Protein AF-A0ABD1HYM2-F1 (afdb_monomer_lite)

Structure (mmCIF, N/CA/C/O backbone):
data_AF-A0ABD1HYM2-F1
#
_entry.id   AF-A0ABD1HYM2-F1
#
loop_
_atom_site.group_PDB
_atom_site.id
_atom_site.type_symbol
_atom_site.label_atom_id
_atom_site.label_alt_id
_atom_site.label_comp_id
_atom_site.label_asym_id
_atom_site.label_entity_id
_atom_site.label_seq_id
_atom_site.pdbx_PDB_ins_code
_atom_site.Cartn_x
_atom_site.Cartn_y
_atom_site.Cartn_z
_atom_site.occupancy
_atom_site.B_iso_or_equiv
_atom_site.auth_seq_id
_atom_site.auth_comp_id
_atom_site.auth_asym_id
_atom_site.auth_atom_id
_atom_site.pdbx_PDB_model_num
ATOM 1 N N . MET A 1 1 ? -23.158 -13.905 40.266 1.00 72.19 1 MET A N 1
ATOM 2 C CA . MET A 1 1 ? -21.967 -13.037 40.469 1.00 72.19 1 MET A CA 1
ATOM 3 C C . MET A 1 1 ? -21.108 -12.868 39.209 1.00 72.19 1 MET A C 1
ATOM 5 O O . MET A 1 1 ? -20.883 -11.733 38.800 1.00 72.19 1 MET A O 1
ATOM 9 N N . GLN A 1 2 ? -20.681 -13.951 38.545 1.00 90.31 2 GLN A N 1
ATOM 10 C CA . GLN A 1 2 ? -19.720 -13.920 37.423 1.00 90.31 2 GLN A CA 1
ATOM 11 C C . GLN A 1 2 ? -20.069 -12.952 36.270 1.00 90.31 2 GLN A C 1
ATOM 13 O O . GLN A 1 2 ? -19.216 -12.170 35.856 1.00 90.31 2 GLN A O 1
ATOM 18 N N . ARG A 1 3 ? -21.329 -12.913 35.800 1.00 90.62 3 ARG A N 1
ATOM 19 C CA . ARG A 1 3 ? -21.755 -12.001 34.710 1.00 90.62 3 ARG A CA 1
ATOM 20 C C . ARG A 1 3 ? -21.535 -10.514 35.030 1.00 90.62 3 ARG A C 1
ATOM 22 O O . ARG A 1 3 ? -21.126 -9.752 34.158 1.00 90.62 3 ARG A O 1
ATOM 29 N N . ARG A 1 4 ? -21.767 -10.092 36.281 1.00 90.12 4 ARG A N 1
ATOM 30 C CA . ARG A 1 4 ? -21.558 -8.693 36.712 1.00 90.12 4 ARG A CA 1
ATOM 31 C C . ARG A 1 4 ? -20.071 -8.332 36.746 1.00 90.12 4 ARG A C 1
ATOM 33 O O . ARG A 1 4 ? -19.706 -7.236 36.334 1.00 90.12 4 ARG A O 1
ATOM 40 N N . ILE A 1 5 ? -19.224 -9.260 37.192 1.00 93.56 5 ILE A N 1
ATOM 41 C CA . ILE A 1 5 ? -17.763 -9.087 37.217 1.00 93.56 5 ILE A CA 1
ATOM 42 C C . ILE A 1 5 ? -17.221 -8.974 35.787 1.00 93.56 5 ILE A C 1
ATOM 44 O O . ILE A 1 5 ? -16.462 -8.053 35.490 1.00 93.56 5 ILE A O 1
ATOM 48 N N . ALA A 1 6 ? -17.668 -9.850 34.882 1.00 94.88 6 ALA A N 1
ATOM 49 C CA . ALA A 1 6 ? -17.284 -9.804 33.473 1.00 94.88 6 ALA A CA 1
ATOM 50 C C . ALA A 1 6 ? -17.670 -8.468 32.812 1.00 94.88 6 ALA A C 1
ATOM 52 O O . ALA A 1 6 ? -16.858 -7.872 32.106 1.00 94.88 6 ALA A O 1
ATOM 53 N N . LEU A 1 7 ? -18.876 -7.955 33.084 1.00 93.00 7 LEU A N 1
ATOM 54 C CA . LEU A 1 7 ? -19.319 -6.660 32.564 1.00 93.00 7 LEU A CA 1
ATOM 55 C C . LEU A 1 7 ? -18.459 -5.496 33.079 1.00 93.00 7 LEU A C 1
ATOM 57 O O . LEU A 1 7 ? -18.070 -4.639 32.289 1.00 93.00 7 LEU A O 1
ATOM 61 N N . ARG A 1 8 ? -18.138 -5.467 34.380 1.00 92.12 8 ARG A N 1
ATOM 62 C CA . ARG A 1 8 ? -17.269 -4.429 34.964 1.00 92.12 8 ARG A CA 1
ATOM 63 C C . ARG A 1 8 ? -15.879 -4.432 34.328 1.00 92.12 8 ARG A C 1
ATOM 65 O O . ARG A 1 8 ? -15.385 -3.370 33.971 1.00 92.12 8 ARG A O 1
ATOM 72 N N . ARG A 1 9 ? -15.291 -5.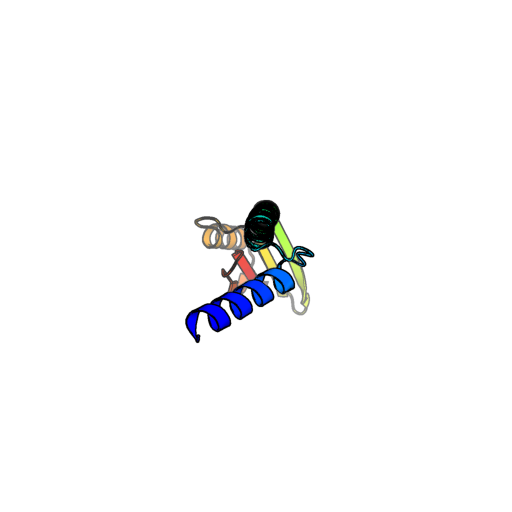616 34.109 1.00 94.75 9 ARG A N 1
ATOM 73 C CA . ARG A 1 9 ? -14.000 -5.754 33.410 1.00 94.75 9 ARG A CA 1
ATOM 74 C C . ARG A 1 9 ? -14.061 -5.195 31.988 1.00 94.75 9 ARG A C 1
ATOM 76 O O . ARG A 1 9 ? -13.204 -4.400 31.622 1.00 94.75 9 ARG A O 1
ATOM 83 N N . LYS A 1 10 ? -15.098 -5.543 31.215 1.00 94.81 10 LYS A N 1
ATOM 84 C CA . LYS A 1 10 ? -15.292 -5.007 29.855 1.00 94.81 10 LYS A CA 1
ATOM 85 C C . LYS A 1 10 ? -15.414 -3.480 29.851 1.00 94.81 10 LYS A C 1
ATOM 87 O O . LYS A 1 10 ? -14.775 -2.830 29.035 1.00 94.81 10 LYS A O 1
ATOM 92 N N . LEU A 1 11 ? -16.182 -2.902 30.777 1.00 94.31 11 LEU A N 1
ATOM 93 C CA . LEU A 1 11 ? -16.316 -1.444 30.885 1.00 94.31 11 LEU A CA 1
ATOM 94 C C . LEU A 1 11 ? -15.001 -0.758 31.262 1.00 94.31 11 LEU A C 1
ATOM 96 O O . LEU A 1 11 ? -14.708 0.300 30.716 1.00 94.31 11 LEU A O 1
ATOM 100 N N . GLN A 1 12 ? -14.195 -1.362 32.138 1.00 93.75 12 GLN A N 1
ATOM 101 C CA . GLN A 1 12 ? -12.885 -0.813 32.486 1.00 93.75 12 GLN A CA 1
ATOM 102 C C . GLN A 1 12 ? -11.924 -0.825 31.290 1.00 93.75 12 GLN A C 1
ATOM 104 O O . GLN A 1 12 ? -11.213 0.152 31.072 1.00 93.75 12 GLN A O 1
ATOM 109 N N . ILE A 1 13 ? -11.938 -1.894 30.486 1.00 95.25 13 ILE A N 1
ATOM 110 C CA . ILE A 1 13 ? -11.164 -1.959 29.238 1.00 95.25 13 ILE A CA 1
ATOM 111 C C . ILE A 1 13 ? -11.593 -0.830 28.298 1.00 95.25 13 ILE A C 1
ATOM 113 O O . ILE A 1 13 ? -10.740 -0.096 27.807 1.00 95.25 13 ILE A O 1
ATOM 117 N N . LEU A 1 14 ? -12.904 -0.644 28.100 1.00 94.81 14 LEU A N 1
ATOM 118 C CA . LEU A 1 14 ? -13.418 0.438 27.260 1.00 94.81 14 LEU A CA 1
ATOM 119 C C . LEU A 1 14 ? -12.977 1.812 27.770 1.00 94.81 14 LEU A C 1
ATOM 121 O O . LEU A 1 14 ? -12.438 2.581 26.984 1.00 94.81 14 LEU A O 1
ATOM 125 N N . LYS A 1 15 ? -13.125 2.097 29.072 1.00 94.00 15 LYS A N 1
ATOM 126 C CA . LYS A 1 15 ? -12.656 3.358 29.677 1.00 94.00 15 LYS A CA 1
ATOM 127 C C . LYS A 1 15 ? -11.179 3.613 29.408 1.00 94.00 15 LYS A C 1
ATOM 129 O O . LYS A 1 15 ? -10.815 4.722 29.030 1.00 94.00 15 LYS A O 1
ATOM 134 N N . ASN A 1 16 ? -10.341 2.596 29.602 1.00 94.38 16 ASN A N 1
ATOM 135 C CA . ASN A 1 16 ? -8.898 2.725 29.434 1.00 94.38 16 ASN A CA 1
ATOM 136 C C . ASN A 1 16 ? -8.525 2.996 27.968 1.00 94.38 16 ASN A C 1
ATOM 138 O O . ASN A 1 16 ? -7.736 3.899 27.701 1.00 94.38 16 ASN A O 1
ATOM 142 N N . LEU A 1 17 ? -9.117 2.260 27.021 1.00 94.56 17 LEU A N 1
ATOM 143 C CA . LEU A 1 17 ? -8.842 2.423 25.588 1.00 94.56 17 LEU A CA 1
ATOM 144 C C . LEU A 1 17 ? -9.324 3.777 25.051 1.00 94.56 17 LEU A C 1
ATOM 146 O O . LEU A 1 17 ? -8.637 4.407 24.252 1.00 94.56 17 LEU A O 1
ATOM 150 N N . THR A 1 18 ? -10.484 4.244 25.512 1.00 94.62 18 THR A N 1
ATOM 151 C CA . THR A 1 18 ? -11.104 5.490 25.034 1.00 94.62 18 THR A CA 1
ATOM 152 C C . THR A 1 18 ? -10.689 6.710 25.853 1.00 94.62 18 THR A C 1
ATOM 154 O O . THR A 1 18 ? -11.079 7.831 25.530 1.00 94.62 18 THR A O 1
ATOM 157 N N . LYS A 1 19 ? -9.897 6.505 26.916 1.00 92.25 19 LYS A N 1
ATOM 158 C CA . LYS A 1 19 ? -9.532 7.513 27.925 1.00 92.25 19 LYS A CA 1
ATOM 159 C C . LYS A 1 19 ? -10.757 8.225 28.525 1.00 92.25 19 LYS A C 1
ATOM 161 O O . LYS A 1 19 ? -10.678 9.395 28.904 1.00 92.25 19 LYS A O 1
ATOM 166 N N . SER A 1 20 ? -11.890 7.524 28.623 1.00 90.94 20 SER A N 1
ATOM 167 C CA . SER A 1 20 ? -13.107 8.062 29.236 1.00 90.94 20 SER A CA 1
ATOM 168 C C . SER A 1 20 ? -12.909 8.247 30.742 1.00 90.94 20 SER A C 1
ATOM 170 O O . SER A 1 20 ? -12.557 7.313 31.465 1.00 90.94 20 SER A O 1
ATOM 172 N N . LYS A 1 21 ? -13.191 9.460 31.230 1.00 91.12 21 LYS A N 1
ATOM 173 C CA . LYS A 1 21 ? -13.188 9.801 32.664 1.00 91.12 21 LYS A CA 1
ATOM 174 C C . LYS A 1 21 ? -14.508 9.448 33.361 1.00 91.12 21 LYS A C 1
ATOM 176 O O . LYS A 1 21 ? -14.677 9.739 34.540 1.00 91.12 21 LYS A O 1
ATOM 181 N N . SER A 1 22 ? -15.469 8.876 32.636 1.00 89.94 22 SER A N 1
ATOM 182 C CA . SER A 1 22 ? -16.821 8.673 33.145 1.00 89.94 22 SER A CA 1
ATOM 183 C C . SER A 1 22 ? -16.963 7.363 33.914 1.00 89.94 22 SER A C 1
ATOM 185 O O . SER A 1 22 ? -16.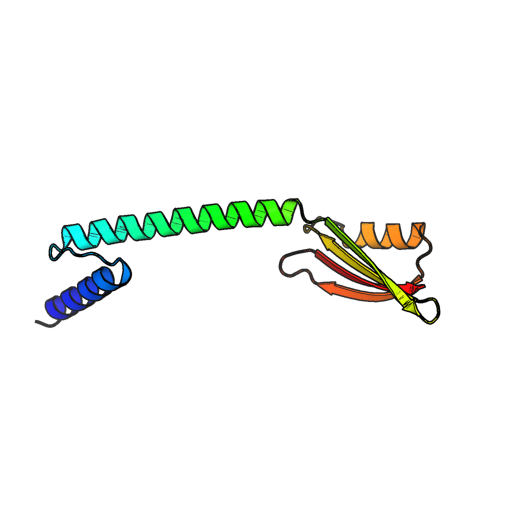539 6.306 33.455 1.00 89.94 22 SER A O 1
ATOM 187 N N . GLU A 1 23 ? -17.635 7.410 35.062 1.00 87.62 23 GLU A N 1
ATOM 188 C CA . GLU A 1 23 ? -18.031 6.213 35.818 1.00 87.62 23 GLU A CA 1
ATOM 189 C C . GLU A 1 23 ? -19.399 5.664 35.379 1.00 87.62 23 GLU A C 1
ATOM 191 O O . GLU A 1 23 ? -19.780 4.539 35.713 1.00 87.62 23 GLU A O 1
ATOM 196 N N . LYS A 1 24 ? -20.166 6.438 34.598 1.00 93.81 24 LYS A N 1
ATOM 197 C CA . LYS A 1 24 ? -21.502 6.038 34.140 1.00 93.81 24 LYS A CA 1
ATOM 198 C C . LYS A 1 24 ? -21.394 5.119 32.927 1.00 93.81 24 LYS A C 1
ATOM 200 O O . LYS A 1 24 ? -20.922 5.536 31.874 1.00 93.81 24 LYS A O 1
ATOM 205 N N . LYS A 1 25 ? -21.947 3.902 33.025 1.00 92.69 25 LYS A N 1
ATOM 206 C CA . LYS A 1 25 ? -21.978 2.909 31.929 1.00 92.69 25 LYS A CA 1
ATOM 207 C C . LYS A 1 25 ? -22.427 3.496 30.584 1.00 92.69 25 LYS A C 1
ATOM 209 O O . LYS A 1 25 ? -21.778 3.247 29.576 1.00 92.69 25 LYS A O 1
ATOM 214 N N . SER A 1 26 ? -23.524 4.254 30.561 1.00 94.56 26 SER A N 1
ATOM 215 C CA . SER A 1 26 ? -24.060 4.858 29.332 1.00 94.56 26 SER A CA 1
ATOM 216 C C . SER A 1 26 ? -23.091 5.859 28.703 1.00 94.56 26 SER A C 1
ATOM 218 O O . SER A 1 26 ? -22.920 5.871 27.489 1.00 94.56 26 SER A O 1
ATOM 220 N N . SER A 1 27 ? -22.416 6.652 29.531 1.00 94.56 27 SER A N 1
ATOM 221 C CA . SER A 1 27 ? -21.412 7.618 29.092 1.00 94.56 27 SER A CA 1
ATOM 222 C C . SER A 1 27 ? -20.158 6.921 28.571 1.00 94.56 27 SER A C 1
ATOM 224 O O . SER A 1 27 ? -19.684 7.288 27.510 1.00 94.56 27 SER A O 1
ATOM 226 N N . ILE A 1 28 ? -19.676 5.867 29.243 1.00 94.69 28 ILE A N 1
ATOM 227 C CA . ILE A 1 28 ? -18.539 5.055 28.768 1.00 94.69 28 ILE A CA 1
ATOM 228 C C . ILE A 1 28 ? -18.838 4.486 27.377 1.00 94.69 28 ILE A C 1
ATOM 230 O O . ILE A 1 28 ? -17.990 4.531 26.489 1.00 94.69 28 ILE A O 1
ATOM 234 N N . ILE A 1 29 ? -20.051 3.961 27.177 1.00 94.94 29 ILE A N 1
ATOM 235 C CA . ILE A 1 29 ? -20.486 3.430 25.880 1.00 94.94 29 ILE A CA 1
ATOM 236 C C . ILE A 1 29 ? -20.536 4.548 24.835 1.00 94.94 29 ILE A C 1
ATOM 238 O O . ILE A 1 29 ? -19.984 4.374 23.755 1.00 94.94 29 ILE A O 1
ATOM 242 N N . LYS A 1 30 ? -21.129 5.705 25.160 1.00 95.31 30 LYS A N 1
ATOM 243 C CA . LYS A 1 30 ? -21.184 6.863 24.255 1.00 95.31 30 LYS A CA 1
ATOM 244 C C . LYS A 1 30 ? -19.786 7.334 23.846 1.00 95.31 30 LYS A C 1
ATOM 246 O O . LYS A 1 30 ? -19.529 7.494 22.657 1.00 95.31 30 LYS A O 1
ATOM 251 N N . ASP A 1 31 ? -18.884 7.503 24.809 1.00 95.50 31 ASP A N 1
ATOM 252 C CA . ASP A 1 31 ? -17.497 7.913 24.565 1.00 95.50 31 ASP A CA 1
ATOM 253 C C . ASP A 1 31 ? -16.771 6.889 23.684 1.00 95.50 31 ASP A C 1
ATOM 255 O O . ASP A 1 31 ? -16.019 7.257 22.785 1.00 95.50 31 ASP A O 1
ATOM 259 N N . THR A 1 3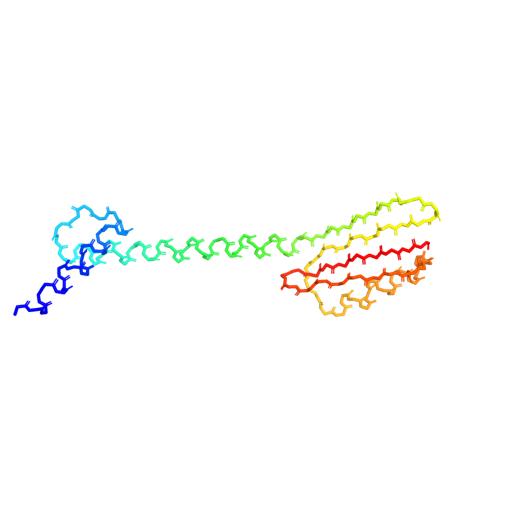2 ? -17.048 5.597 23.891 1.00 96.12 32 THR A N 1
ATOM 260 C CA . THR A 1 32 ? -16.524 4.516 23.046 1.00 96.12 32 THR A CA 1
ATOM 261 C C . THR A 1 32 ? -17.031 4.620 21.615 1.00 96.12 32 THR A C 1
ATOM 263 O O . THR A 1 32 ? -16.226 4.543 20.690 1.00 96.12 32 THR A O 1
ATOM 266 N N . SER A 1 33 ? -18.332 4.834 21.412 1.00 96.50 33 SER A N 1
ATOM 267 C CA . SER A 1 33 ? -18.900 5.004 20.072 1.00 96.50 33 SER A CA 1
ATOM 268 C C . SER A 1 33 ? -18.300 6.212 19.350 1.00 96.50 33 SER A C 1
ATOM 270 O O . SER A 1 33 ? -17.928 6.103 18.185 1.00 96.50 33 SER A O 1
ATOM 272 N N . ILE A 1 34 ? -18.131 7.339 20.052 1.00 96.44 34 ILE A N 1
ATOM 273 C CA . ILE A 1 34 ? -17.475 8.537 19.505 1.00 96.44 34 ILE A CA 1
ATOM 274 C C . ILE A 1 34 ? -16.023 8.232 19.126 1.00 96.44 34 ILE A C 1
ATOM 276 O O . ILE A 1 34 ? -15.561 8.634 18.060 1.00 96.44 34 ILE A O 1
ATOM 280 N N . TYR A 1 35 ? -15.294 7.516 19.983 1.00 97.12 35 TYR A N 1
ATOM 281 C CA . TYR A 1 35 ? -13.904 7.159 19.725 1.00 97.12 35 TYR A CA 1
ATOM 282 C C . TYR A 1 35 ? -13.757 6.249 18.498 1.00 97.12 35 TYR A C 1
ATOM 284 O O . TYR A 1 35 ? -12.906 6.517 17.652 1.00 97.12 35 TYR A O 1
ATOM 292 N N . ILE A 1 36 ? -14.610 5.226 18.361 1.00 97.75 36 ILE A N 1
ATOM 293 C CA . ILE A 1 36 ? -14.640 4.352 17.178 1.00 97.75 36 ILE A CA 1
ATOM 294 C C . ILE A 1 36 ? -14.915 5.176 15.920 1.00 97.75 36 ILE A C 1
ATOM 296 O O . ILE A 1 36 ? -14.169 5.063 14.952 1.00 97.75 36 ILE A O 1
ATOM 300 N N . HIS A 1 37 ? -15.920 6.051 15.952 1.00 98.12 37 HIS A N 1
ATOM 301 C CA . HIS A 1 37 ? -16.251 6.889 14.802 1.00 98.12 37 HIS A CA 1
ATOM 302 C C . HIS A 1 37 ? -15.094 7.819 14.411 1.00 98.12 37 HIS A C 1
ATOM 304 O O . HIS A 1 37 ? -14.737 7.933 13.243 1.00 98.12 37 HIS A O 1
ATOM 310 N N . LYS A 1 38 ? -14.418 8.417 15.399 1.00 97.56 38 LYS A N 1
ATOM 311 C CA . LYS A 1 38 ? -13.218 9.228 15.163 1.00 97.56 38 LYS A CA 1
ATOM 312 C C . LYS A 1 38 ? -12.087 8.421 14.521 1.00 97.56 38 LYS A C 1
ATOM 314 O O . LYS A 1 38 ? -11.341 8.967 13.712 1.00 97.56 38 LYS A O 1
ATOM 319 N N . LEU A 1 39 ? -11.915 7.157 14.906 1.00 98.06 39 LEU A N 1
ATOM 320 C CA . LEU A 1 39 ? -10.928 6.279 14.280 1.00 98.06 39 LEU A CA 1
ATOM 321 C C . LEU A 1 39 ? -11.306 5.943 12.836 1.00 98.06 39 LEU A C 1
ATOM 323 O O . LEU A 1 39 ? -10.425 5.984 11.988 1.00 98.06 39 LEU A O 1
ATOM 327 N N . GLN A 1 40 ? -12.583 5.676 12.551 1.00 98.31 40 GLN A N 1
ATOM 328 C CA . GLN A 1 40 ? -13.063 5.430 11.186 1.00 98.31 40 GLN A CA 1
ATOM 329 C C . GLN A 1 40 ? -12.757 6.616 10.268 1.00 98.31 40 GLN A C 1
ATOM 331 O O . GLN A 1 40 ? -12.056 6.440 9.278 1.00 98.31 40 GLN A O 1
ATOM 336 N N . LEU A 1 41 ? -13.137 7.832 10.677 1.00 98.44 41 LEU A N 1
ATOM 337 C CA . LEU A 1 41 ? -12.857 9.052 9.911 1.00 98.44 41 LEU A CA 1
ATOM 338 C C . LEU A 1 41 ? -11.355 9.266 9.664 1.00 98.44 41 LEU A C 1
ATOM 340 O O . LEU A 1 41 ? -10.947 9.722 8.603 1.00 98.44 41 LEU A O 1
ATOM 344 N N . ARG A 1 42 ? -10.504 8.930 10.643 1.00 98.31 42 ARG A N 1
ATOM 345 C CA . ARG A 1 42 ? -9.044 9.020 10.479 1.00 98.31 42 ARG A CA 1
ATOM 346 C C . ARG A 1 42 ? -8.505 7.995 9.490 1.00 98.31 42 ARG A C 1
ATOM 348 O O . ARG A 1 42 ? -7.594 8.319 8.740 1.00 98.31 42 ARG A O 1
ATOM 355 N N . VAL A 1 43 ? -9.025 6.769 9.516 1.00 98.38 43 VAL A N 1
ATOM 356 C CA . VAL A 1 43 ? -8.631 5.720 8.567 1.00 98.38 43 VAL A CA 1
ATOM 357 C C . VAL 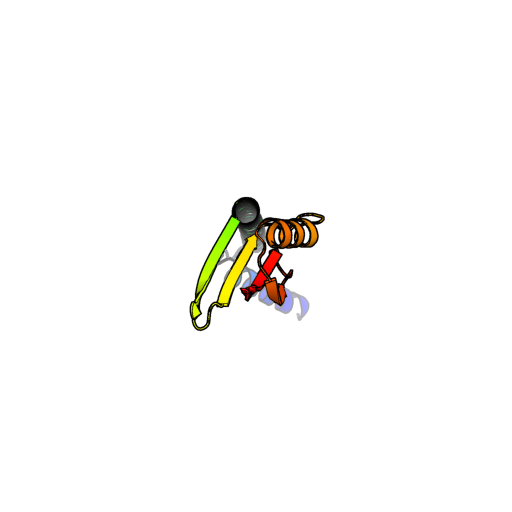A 1 43 ? -9.053 6.102 7.153 1.00 98.38 43 VAL A C 1
ATOM 359 O O . VAL A 1 43 ? -8.252 5.944 6.236 1.00 98.38 43 VAL A O 1
ATOM 362 N N . GLU A 1 44 ? -10.258 6.643 6.982 1.00 98.31 44 GLU A N 1
ATOM 363 C CA . GLU A 1 44 ? -10.757 7.137 5.695 1.00 98.31 44 GLU A CA 1
ATOM 364 C C . GLU A 1 44 ? -9.867 8.259 5.150 1.00 98.31 44 GLU A C 1
ATOM 366 O O . GLU A 1 44 ? -9.328 8.111 4.058 1.00 98.31 44 GLU A O 1
ATOM 371 N N . ALA A 1 45 ? -9.589 9.296 5.948 1.00 98.06 45 ALA A N 1
ATOM 372 C CA . ALA A 1 45 ? -8.718 10.401 5.540 1.00 98.06 45 ALA A CA 1
ATOM 373 C C . ALA A 1 45 ? -7.308 9.932 5.129 1.00 98.06 45 ALA A C 1
ATOM 375 O O . ALA A 1 45 ? -6.811 10.304 4.071 1.00 98.06 45 ALA A O 1
ATOM 376 N N . ILE A 1 46 ? -6.679 9.052 5.922 1.00 97.50 46 ILE A N 1
ATOM 377 C CA . ILE A 1 46 ? -5.361 8.485 5.581 1.00 97.50 46 ILE A CA 1
ATOM 378 C C . ILE A 1 46 ? -5.442 7.664 4.288 1.00 97.50 46 ILE A C 1
ATOM 380 O O . ILE A 1 46 ? -4.530 7.704 3.467 1.00 97.50 46 ILE A O 1
ATOM 384 N N . THR A 1 47 ? -6.522 6.908 4.098 1.00 95.94 47 THR A N 1
ATOM 385 C CA . THR A 1 47 ? -6.712 6.090 2.895 1.00 95.94 47 THR A CA 1
ATOM 386 C C . THR A 1 47 ? -6.852 6.965 1.654 1.00 95.94 47 THR A C 1
ATOM 388 O O . THR A 1 47 ? -6.213 6.674 0.643 1.00 95.94 47 THR A O 1
ATOM 391 N N . GLU A 1 48 ? -7.628 8.045 1.731 1.00 96.00 48 GLU A N 1
ATOM 392 C CA . GLU A 1 48 ? -7.777 9.026 0.652 1.00 96.00 48 GLU A CA 1
ATOM 393 C C . GLU A 1 48 ? -6.446 9.714 0.324 1.00 96.00 48 GLU A C 1
ATOM 395 O O . GLU A 1 48 ? -6.052 9.763 -0.842 1.00 96.00 48 GLU A O 1
ATOM 400 N N . GLU A 1 49 ? -5.698 10.167 1.334 1.00 95.44 49 GLU A N 1
ATOM 401 C CA . GLU A 1 49 ? -4.364 10.751 1.149 1.00 95.44 49 GLU A CA 1
ATOM 402 C C . GLU A 1 49 ? -3.392 9.755 0.495 1.00 95.44 49 GLU A C 1
ATOM 404 O O . GLU A 1 49 ? -2.693 10.093 -0.464 1.00 95.44 49 GLU A O 1
ATOM 409 N N . CYS A 1 50 ? -3.369 8.498 0.951 1.00 91.62 50 CYS A N 1
ATOM 410 C CA . CYS A 1 50 ? -2.557 7.449 0.337 1.00 91.62 50 CYS A CA 1
ATOM 411 C C . CYS A 1 50 ? -2.962 7.184 -1.117 1.00 91.62 50 CYS A C 1
ATOM 413 O O . CYS A 1 50 ? -2.088 7.047 -1.972 1.00 91.62 50 CYS A O 1
ATOM 415 N N . GLN A 1 51 ? -4.261 7.120 -1.422 1.00 90.50 51 GLN A N 1
ATOM 416 C CA . GLN A 1 51 ? -4.747 6.952 -2.794 1.00 90.50 51 GLN A CA 1
ATOM 417 C C . GLN A 1 51 ? -4.354 8.136 -3.674 1.00 90.50 51 GLN A C 1
ATOM 419 O O . GLN A 1 51 ? -3.913 7.933 -4.805 1.00 90.50 51 GLN A O 1
ATOM 424 N N . HIS A 1 52 ? -4.449 9.359 -3.152 1.00 91.94 52 HIS A N 1
ATOM 425 C CA . HIS A 1 52 ? -3.992 10.552 -3.846 1.00 91.94 52 HIS A CA 1
ATOM 426 C C . HIS A 1 52 ? -2.497 10.453 -4.174 1.00 91.94 52 HIS A C 1
ATOM 428 O O . HIS A 1 52 ? -2.116 10.627 -5.329 1.00 91.94 52 HIS A O 1
ATOM 434 N N . LEU A 1 53 ? -1.647 10.093 -3.210 1.00 90.00 53 LEU A N 1
ATOM 435 C CA . LEU A 1 53 ? -0.210 9.905 -3.444 1.00 90.00 53 LEU A CA 1
ATOM 436 C C . LEU A 1 53 ? 0.078 8.790 -4.461 1.00 90.00 53 LEU A C 1
ATOM 438 O O . LEU A 1 53 ? 0.887 8.983 -5.365 1.00 90.00 53 LEU A O 1
ATOM 442 N N . ILE A 1 54 ? -0.612 7.651 -4.361 1.00 89.25 54 ILE A N 1
ATOM 443 C CA . ILE A 1 54 ? -0.489 6.532 -5.308 1.00 89.25 54 ILE A CA 1
ATOM 444 C C . ILE A 1 54 ? -0.888 6.958 -6.724 1.00 89.25 54 ILE A C 1
ATOM 446 O O . ILE A 1 54 ? -0.266 6.521 -7.685 1.00 89.25 54 ILE A O 1
ATOM 450 N N . ASN A 1 55 ? -1.905 7.805 -6.874 1.00 88.38 55 ASN A N 1
ATOM 451 C CA . ASN A 1 55 ? -2.347 8.276 -8.185 1.00 88.38 55 ASN A CA 1
ATOM 452 C C . ASN A 1 55 ? -1.360 9.244 -8.845 1.00 88.38 55 ASN A C 1
ATOM 454 O O . ASN A 1 55 ? -1.333 9.329 -10.069 1.00 88.38 55 ASN A O 1
ATOM 458 N N . HIS A 1 56 ? -0.558 9.953 -8.053 1.00 88.25 56 HIS A N 1
ATOM 459 C CA . HIS A 1 56 ? 0.375 10.960 -8.555 1.00 88.25 56 HIS A CA 1
ATOM 460 C C . HIS A 1 56 ? 1.825 10.473 -8.598 1.00 88.25 56 HIS A C 1
ATOM 462 O O . HIS A 1 56 ? 2.676 11.167 -9.156 1.00 88.25 56 HIS A O 1
ATOM 468 N N . ILE A 1 57 ? 2.129 9.290 -8.053 1.00 87.31 57 ILE A N 1
ATOM 469 C CA . ILE A 1 57 ? 3.488 8.759 -8.089 1.00 87.31 57 ILE A CA 1
ATOM 470 C C . ILE A 1 57 ? 3.863 8.339 -9.514 1.00 87.31 57 ILE A C 1
ATOM 472 O O . ILE A 1 57 ? 3.307 7.399 -10.080 1.00 87.31 57 ILE A O 1
ATOM 476 N N . HIS A 1 58 ? 4.831 9.058 -10.071 1.00 87.69 58 HIS A N 1
ATOM 477 C CA . HIS A 1 58 ? 5.504 8.752 -11.326 1.00 87.69 58 HIS A CA 1
ATOM 478 C C . HIS A 1 58 ? 6.981 9.054 -11.103 1.00 87.69 58 HIS A C 1
ATOM 480 O O . HIS A 1 58 ? 7.407 10.206 -11.133 1.00 87.69 58 HIS A O 1
ATOM 486 N N . GLU A 1 59 ? 7.754 8.028 -10.783 1.00 92.19 59 GLU A N 1
ATOM 487 C CA . GLU A 1 59 ? 9.175 8.166 -10.504 1.00 92.19 59 GLU A CA 1
ATOM 488 C C . GLU A 1 59 ? 9.954 7.277 -11.457 1.00 92.19 59 GLU A C 1
ATOM 490 O O . GLU A 1 59 ? 9.786 6.058 -11.464 1.00 92.19 59 GLU A O 1
ATOM 495 N N . VAL A 1 60 ? 10.825 7.903 -12.240 1.00 93.38 60 VAL A N 1
ATOM 496 C CA . VAL A 1 60 ? 11.795 7.224 -13.090 1.00 93.38 60 VAL A CA 1
ATOM 497 C C . VAL A 1 60 ? 13.171 7.714 -12.675 1.00 93.38 60 VAL A C 1
ATOM 499 O O . VAL A 1 60 ? 13.419 8.918 -12.618 1.00 93.38 60 VAL A O 1
ATOM 502 N N . LYS A 1 61 ? 14.053 6.779 -12.342 1.00 95.50 61 LYS A N 1
ATOM 503 C CA . LYS A 1 61 ? 15.455 7.044 -12.023 1.00 95.50 61 LYS A CA 1
ATOM 504 C C . LYS A 1 61 ? 16.331 6.248 -12.964 1.00 95.50 61 LYS A C 1
ATOM 506 O O . LYS A 1 61 ? 16.043 5.085 -13.220 1.00 95.50 61 LYS A O 1
ATOM 511 N N . VAL A 1 62 ? 17.384 6.884 -13.455 1.00 94.62 62 VAL A N 1
ATOM 512 C CA . VAL A 1 62 ? 18.378 6.260 -14.324 1.00 94.62 62 VAL A CA 1
ATOM 513 C C . VAL A 1 62 ? 19.743 6.517 -13.709 1.00 94.62 62 VAL A C 1
ATOM 515 O O . VAL A 1 62 ? 20.093 7.664 -13.438 1.00 94.62 62 VAL A O 1
ATOM 518 N N . GLU A 1 63 ? 20.492 5.451 -13.464 1.00 96.19 63 GLU A N 1
ATOM 519 C CA . GLU A 1 63 ? 21.817 5.498 -12.852 1.00 96.19 63 GLU A CA 1
ATOM 520 C C . GLU A 1 63 ? 22.812 4.775 -13.759 1.00 96.19 63 GLU A C 1
ATOM 522 O O . GLU A 1 63 ? 22.557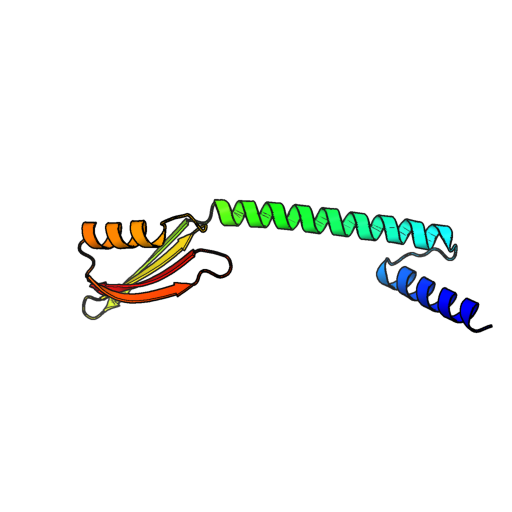 3.654 -14.191 1.00 96.19 63 GLU A O 1
ATOM 527 N N . SER A 1 64 ? 23.953 5.398 -14.060 1.00 93.50 64 SER A N 1
ATOM 528 C CA . SER A 1 64 ? 25.035 4.706 -14.767 1.00 93.50 64 SER A CA 1
ATOM 529 C C . SER A 1 64 ? 25.881 3.927 -13.769 1.00 93.50 64 SER A C 1
ATOM 531 O O . SER A 1 64 ? 26.373 4.498 -12.797 1.00 93.50 64 SER A O 1
ATOM 533 N N . VAL A 1 65 ? 26.063 2.631 -14.017 1.00 90.56 65 VAL A N 1
ATOM 534 C CA . VAL A 1 65 ? 26.778 1.713 -13.110 1.00 90.56 65 VAL A CA 1
ATOM 535 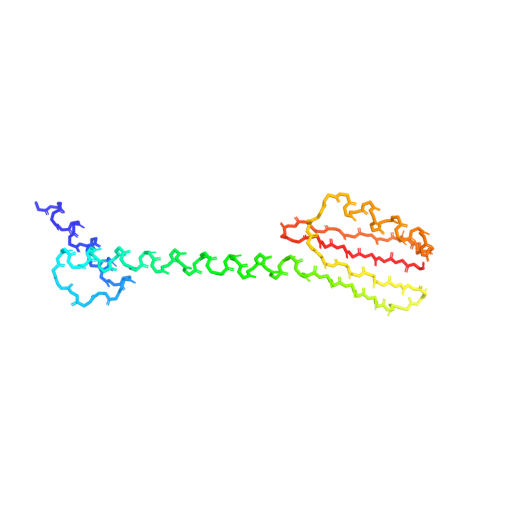C C . VAL A 1 65 ? 28.155 1.290 -13.639 1.00 90.56 65 VAL A C 1
ATOM 537 O O . VAL A 1 65 ? 28.821 0.444 -13.047 1.00 90.56 65 VAL A O 1
ATOM 540 N N . GLY A 1 66 ? 28.633 1.936 -14.708 1.00 87.44 66 GLY A N 1
ATOM 541 C CA . GLY A 1 66 ? 29.924 1.648 -15.337 1.00 87.44 66 GLY A CA 1
ATOM 542 C C . GLY A 1 66 ? 29.858 0.494 -16.342 1.00 87.44 66 GLY A C 1
ATOM 543 O O . GLY A 1 66 ? 28.850 -0.194 -16.467 1.00 87.44 66 GLY A O 1
ATOM 544 N N . GLY A 1 67 ? 30.921 0.316 -17.133 1.00 87.31 67 GLY A N 1
ATOM 545 C CA . GLY A 1 67 ? 30.978 -0.742 -18.155 1.00 87.31 67 GLY A CA 1
ATOM 546 C C . GLY A 1 67 ? 29.966 -0.592 -19.300 1.00 87.31 67 GLY A C 1
ATOM 547 O O . GLY A 1 67 ? 29.708 -1.565 -19.995 1.00 87.31 67 GLY A O 1
ATOM 548 N N . GLY A 1 68 ? 29.394 0.604 -19.483 1.00 89.69 68 GLY A N 1
ATOM 549 C CA . GLY A 1 68 ? 28.336 0.867 -20.466 1.00 89.69 68 GLY A CA 1
ATOM 550 C C . GLY A 1 68 ? 26.923 0.537 -19.982 1.00 89.69 68 GLY A C 1
ATOM 551 O O . GLY A 1 68 ? 25.983 0.731 -20.739 1.00 89.69 68 GLY A O 1
ATOM 552 N N . TYR A 1 69 ? 26.759 0.082 -18.737 1.00 93.75 69 TYR A N 1
ATOM 553 C CA . TYR A 1 69 ? 25.460 -0.305 -18.197 1.00 93.75 69 TYR A CA 1
ATOM 554 C C . TYR A 1 69 ? 24.740 0.843 -17.476 1.00 93.75 69 TYR A C 1
ATOM 556 O O . TYR A 1 69 ? 25.348 1.719 -16.841 1.00 93.75 69 TYR A O 1
ATOM 564 N N . LEU A 1 70 ? 23.415 0.778 -17.537 1.00 94.75 70 LEU A N 1
ATOM 565 C CA . LEU A 1 70 ? 22.451 1.654 -16.896 1.00 94.75 70 LEU A CA 1
ATOM 566 C C . LEU A 1 70 ? 21.501 0.822 -16.032 1.00 94.75 70 LEU A C 1
ATOM 568 O O . LEU A 1 70 ? 21.064 -0.256 -16.432 1.00 94.75 70 LEU A O 1
ATOM 572 N N . VAL A 1 71 ? 21.143 1.358 -14.869 1.00 96.38 71 VAL A N 1
ATOM 573 C CA . VAL A 1 71 ? 20.044 0.868 -14.038 1.00 96.38 71 VAL A CA 1
ATOM 574 C C . VAL A 1 71 ? 18.877 1.835 -14.171 1.00 96.38 71 VAL A C 1
ATOM 576 O O . VAL A 1 71 ? 18.986 3.001 -13.790 1.00 96.38 71 VAL A O 1
ATOM 579 N N . VAL A 1 72 ? 17.750 1.358 -14.695 1.00 95.62 72 VAL A N 1
ATOM 580 C CA . VAL A 1 72 ? 16.500 2.115 -14.805 1.00 95.62 72 VAL A CA 1
ATOM 581 C C . VAL A 1 72 ? 15.523 1.611 -13.757 1.00 95.62 72 VAL A C 1
ATOM 583 O O . VAL A 1 72 ? 15.188 0.432 -13.715 1.00 95.62 72 VAL A O 1
ATOM 586 N N . ARG A 1 73 ? 15.029 2.511 -12.911 1.00 96.06 73 ARG A N 1
ATOM 587 C CA . ARG A 1 73 ? 14.070 2.206 -11.850 1.00 96.06 73 ARG A CA 1
ATOM 588 C C . ARG A 1 73 ? 12.793 3.001 -12.067 1.00 96.06 73 ARG A C 1
ATOM 590 O O . ARG A 1 73 ? 12.805 4.226 -11.979 1.00 96.06 73 ARG A O 1
ATOM 597 N N . VAL A 1 74 ? 11.693 2.297 -12.300 1.00 94.31 74 VAL A N 1
ATOM 598 C CA . VAL A 1 74 ? 10.356 2.857 -12.507 1.00 94.31 74 VAL A CA 1
ATOM 599 C C . VAL A 1 74 ? 9.484 2.536 -11.300 1.00 94.31 74 VAL A C 1
ATOM 601 O O . VAL A 1 74 ? 9.425 1.388 -10.858 1.00 94.31 74 VAL A O 1
ATOM 604 N N . ARG A 1 75 ? 8.789 3.539 -10.762 1.00 94.00 75 ARG A N 1
ATOM 605 C CA . ARG A 1 75 ? 7.731 3.376 -9.758 1.00 94.00 75 ARG A CA 1
ATOM 606 C C . ARG A 1 75 ? 6.529 4.222 -10.130 1.00 94.00 75 ARG A C 1
ATOM 608 O O . ARG A 1 75 ? 6.642 5.436 -10.279 1.00 94.00 75 ARG A O 1
ATOM 615 N N . CYS A 1 76 ? 5.372 3.589 -10.240 1.00 92.94 76 CYS A N 1
ATOM 616 C CA . CYS A 1 76 ? 4.153 4.270 -10.649 1.00 92.94 76 CYS A CA 1
ATOM 617 C C . CYS A 1 76 ? 2.892 3.571 -10.140 1.00 92.94 76 CYS A C 1
ATOM 619 O O . CYS A 1 76 ? 2.925 2.454 -9.600 1.00 92.94 76 CYS A O 1
ATOM 621 N N . LYS A 1 77 ? 1.753 4.248 -10.310 1.00 92.69 77 LYS A N 1
ATOM 622 C CA . LYS A 1 77 ? 0.444 3.625 -10.129 1.00 92.69 77 LYS A CA 1
ATOM 623 C C . LYS A 1 77 ? 0.336 2.383 -11.016 1.00 92.69 77 LYS A C 1
ATOM 625 O O . LYS A 1 77 ? 0.748 2.384 -12.171 1.00 92.69 77 LYS A O 1
ATOM 630 N N . LYS A 1 78 ? -0.282 1.330 -10.484 1.00 90.31 78 LYS A N 1
ATOM 631 C CA . LYS A 1 78 ? -0.661 0.165 -11.286 1.00 90.31 78 LYS A CA 1
ATOM 632 C C . LYS A 1 78 ? -1.670 0.580 -12.358 1.00 90.31 78 LYS A C 1
ATOM 634 O O . LYS A 1 78 ? -2.701 1.171 -12.034 1.00 90.31 78 LYS A O 1
ATOM 639 N N . GLY A 1 79 ? -1.377 0.217 -13.595 1.00 86.25 79 GLY A N 1
ATOM 640 C CA . GLY A 1 79 ? -2.271 0.343 -14.736 1.00 86.25 79 GLY A CA 1
ATOM 641 C C . GLY A 1 79 ? -2.327 -0.970 -15.502 1.00 86.25 79 GLY A C 1
ATOM 642 O O . GLY A 1 79 ? -1.446 -1.824 -15.360 1.00 86.25 79 GLY A O 1
ATOM 643 N N . GLU A 1 80 ? -3.373 -1.137 -16.301 1.00 85.62 80 GLU A N 1
ATOM 644 C CA . GLU A 1 80 ? -3.415 -2.213 -17.286 1.00 85.62 80 GLU A CA 1
ATOM 645 C C . GLU A 1 80 ? -2.276 -2.022 -18.289 1.00 85.62 80 GLU A C 1
ATOM 647 O O . GLU A 1 80 ? -1.918 -0.894 -18.615 1.00 85.62 80 GLU A O 1
ATOM 652 N N . GLN A 1 81 ? -1.678 -3.127 -18.738 1.00 87.75 81 GLN A N 1
ATOM 653 C CA . GLN A 1 81 ? -0.640 -3.138 -19.778 1.00 87.75 81 GLN A CA 1
ATOM 654 C C . GLN A 1 81 ? 0.642 -2.342 -19.461 1.00 87.75 81 GLN A C 1
ATOM 656 O O . GLN A 1 81 ? 1.524 -2.270 -20.306 1.00 87.75 81 GLN A O 1
ATOM 661 N N . MET A 1 82 ? 0.817 -1.844 -18.229 1.00 89.94 82 MET A N 1
ATOM 662 C CA . MET A 1 82 ? 1.957 -0.991 -17.863 1.00 89.94 82 MET A CA 1
ATOM 663 C C . MET A 1 82 ? 3.317 -1.628 -18.170 1.00 89.94 82 MET A C 1
ATOM 665 O O . MET A 1 82 ? 4.230 -0.955 -18.633 1.00 89.94 82 MET A O 1
ATOM 669 N N . LEU A 1 83 ? 3.447 -2.938 -17.939 1.00 91.56 83 LEU A N 1
ATOM 670 C CA . LEU A 1 83 ? 4.666 -3.668 -18.282 1.00 91.56 83 LEU A CA 1
ATOM 671 C C . LEU A 1 83 ? 4.932 -3.651 -19.792 1.00 91.56 83 LEU A C 1
ATOM 673 O O . LEU A 1 83 ? 6.057 -3.381 -20.188 1.00 91.56 83 LEU A O 1
ATOM 677 N N . ALA A 1 84 ? 3.912 -3.920 -20.611 1.00 92.94 84 ALA A N 1
ATOM 678 C CA . ALA A 1 84 ? 4.052 -3.933 -22.064 1.00 92.94 84 ALA A CA 1
ATOM 679 C C . ALA A 1 84 ? 4.471 -2.550 -22.577 1.00 92.94 84 ALA A C 1
ATOM 681 O O . ALA A 1 84 ? 5.491 -2.448 -23.244 1.00 92.94 84 ALA A O 1
ATOM 682 N N . SER A 1 85 ? 3.790 -1.485 -22.141 1.00 92.31 85 SER A N 1
ATOM 683 C CA . SER A 1 85 ? 4.130 -0.113 -22.541 1.00 92.31 85 SER A CA 1
ATOM 684 C C . SER A 1 85 ? 5.549 0.298 -22.137 1.00 92.31 85 SER A C 1
ATOM 686 O O . SER A 1 85 ? 6.219 1.016 -22.868 1.00 92.31 85 SER A O 1
ATOM 688 N N . ILE A 1 86 ? 6.035 -0.146 -20.973 1.00 92.50 86 ILE A N 1
ATOM 689 C CA . ILE A 1 86 ? 7.411 0.144 -20.546 1.00 92.50 86 ILE A CA 1
ATOM 690 C C . ILE A 1 86 ? 8.432 -0.631 -21.389 1.00 92.50 86 ILE A C 1
ATOM 692 O O . ILE A 1 86 ? 9.472 -0.077 -21.731 1.00 92.50 86 ILE A O 1
ATOM 696 N N . LEU A 1 87 ? 8.154 -1.893 -21.726 1.00 92.81 87 LEU A N 1
ATOM 697 C CA . LEU A 1 87 ? 9.042 -2.694 -22.573 1.00 92.81 87 LEU A CA 1
ATOM 698 C C . LEU A 1 87 ? 9.100 -2.153 -24.007 1.00 92.81 87 LEU A C 1
ATOM 700 O O . LEU A 1 87 ? 10.195 -2.013 -24.540 1.00 92.81 87 LEU A O 1
ATOM 704 N N . GLU A 1 88 ? 7.960 -1.762 -24.580 1.00 94.25 88 GLU A N 1
ATOM 705 C CA . GLU A 1 88 ? 7.883 -1.091 -25.887 1.00 94.25 88 GLU A CA 1
ATOM 706 C C . GLU A 1 88 ? 8.741 0.183 -25.904 1.00 94.25 88 GLU A C 1
ATOM 708 O O . GLU A 1 88 ? 9.545 0.386 -26.809 1.00 94.25 88 GLU A O 1
ATOM 713 N N . MET A 1 89 ? 8.669 0.999 -24.847 1.00 92.44 89 MET A N 1
ATOM 714 C CA . MET A 1 89 ? 9.522 2.185 -24.713 1.00 92.44 89 MET A CA 1
ATOM 715 C C . MET A 1 89 ? 11.018 1.849 -24.654 1.00 92.44 89 MET A C 1
ATOM 717 O O . MET A 1 89 ? 11.834 2.615 -25.162 1.00 92.44 89 MET A O 1
ATOM 721 N N . PHE A 1 90 ? 11.416 0.736 -24.031 1.00 93.94 90 PHE A N 1
ATOM 722 C CA . PHE A 1 90 ? 12.821 0.321 -24.043 1.00 93.94 90 PHE A CA 1
ATOM 723 C C . PHE A 1 90 ? 13.282 -0.105 -25.438 1.00 93.94 90 PHE A C 1
ATOM 725 O O . PHE A 1 90 ? 14.394 0.252 -25.824 1.00 93.94 90 PHE A O 1
ATOM 732 N N . GLU A 1 91 ? 12.431 -0.787 -26.206 1.00 94.00 91 GLU A N 1
ATOM 733 C CA . GLU A 1 91 ? 12.706 -1.117 -27.609 1.00 94.00 91 GLU A CA 1
ATOM 734 C C . GLU A 1 91 ? 12.853 0.152 -28.462 1.00 94.00 91 GLU A C 1
ATOM 736 O O . GLU A 1 91 ? 13.844 0.298 -29.177 1.00 94.00 91 GLU A O 1
ATOM 741 N N . GLU A 1 92 ? 11.936 1.116 -28.328 1.00 96.38 92 GLU A N 1
ATOM 742 C CA . GLU A 1 92 ? 11.996 2.403 -29.039 1.00 96.38 92 GLU A CA 1
ATOM 743 C C . GLU A 1 92 ? 13.263 3.208 -28.708 1.00 96.38 92 GLU A C 1
ATOM 745 O O . GLU A 1 92 ? 13.844 3.868 -29.575 1.00 96.38 92 GLU A O 1
ATOM 750 N N . LEU A 1 93 ? 13.717 3.140 -27.455 1.00 92.69 93 LEU A N 1
ATOM 751 C CA . LEU A 1 93 ? 14.926 3.816 -26.983 1.00 92.69 93 LEU A CA 1
ATOM 752 C C . LEU A 1 93 ? 16.214 3.016 -27.241 1.00 92.69 93 LEU A C 1
ATOM 754 O O . LEU A 1 93 ? 17.292 3.496 -26.893 1.00 92.69 93 LEU A O 1
ATOM 758 N N . ASN A 1 94 ? 16.125 1.840 -27.874 1.00 92.81 94 ASN A N 1
ATOM 759 C CA . ASN A 1 94 ? 17.236 0.910 -28.104 1.00 92.81 94 ASN A CA 1
ATOM 760 C C . ASN A 1 94 ? 17.978 0.499 -26.818 1.00 92.81 94 ASN A C 1
ATOM 762 O O . ASN A 1 94 ? 19.185 0.266 -26.846 1.00 92.81 94 ASN A O 1
ATOM 766 N N . VAL A 1 95 ? 17.265 0.408 -25.693 1.00 92.44 95 VAL A N 1
ATOM 767 C CA . VAL A 1 95 ? 17.822 -0.089 -24.432 1.00 92.44 95 VAL A CA 1
ATOM 768 C C . VAL A 1 95 ? 17.848 -1.610 -24.484 1.00 92.44 95 VAL A C 1
ATOM 770 O O . VAL A 1 95 ? 16.803 -2.263 -24.494 1.00 92.44 95 VAL A O 1
ATOM 773 N N . ASN A 1 96 ? 19.042 -2.195 -24.468 1.00 93.50 96 ASN A N 1
ATOM 774 C CA . ASN A 1 96 ? 19.180 -3.645 -24.424 1.00 93.50 96 ASN A CA 1
ATOM 775 C C . ASN A 1 96 ? 19.040 -4.137 -22.980 1.00 93.50 96 ASN A C 1
ATOM 777 O O . ASN A 1 96 ? 19.967 -4.018 -22.178 1.00 93.50 96 ASN A O 1
ATOM 781 N N . VAL A 1 97 ? 17.870 -4.680 -22.645 1.00 94.06 97 VAL A N 1
ATOM 782 C CA . VAL A 1 97 ? 17.563 -5.194 -21.306 1.00 94.06 97 VAL A CA 1
ATOM 783 C C . VAL A 1 97 ? 18.306 -6.506 -21.054 1.00 94.06 97 VAL A C 1
ATOM 785 O O . VAL A 1 97 ? 18.038 -7.521 -21.691 1.00 94.06 97 VAL A O 1
ATOM 788 N N . VAL A 1 98 ? 19.215 -6.494 -20.081 1.00 94.69 98 VAL A N 1
ATOM 789 C CA . VAL A 1 98 ? 19.982 -7.670 -19.644 1.00 94.69 98 VAL A CA 1
ATOM 790 C C . VAL A 1 98 ? 19.290 -8.369 -18.482 1.00 94.69 98 VAL A C 1
ATOM 792 O O . VAL A 1 98 ? 19.168 -9.591 -18.466 1.00 94.69 98 VAL A O 1
ATOM 795 N N . GLU A 1 99 ? 18.819 -7.590 -17.513 1.00 94.75 99 GLU A N 1
ATOM 796 C CA . GLU A 1 99 ? 18.112 -8.095 -16.342 1.00 94.75 99 GLU A CA 1
ATOM 797 C C . GLU A 1 99 ? 16.942 -7.174 -16.011 1.00 94.75 99 GLU A C 1
ATOM 799 O O . GLU A 1 99 ? 17.043 -5.953 -16.127 1.00 94.75 99 GLU A O 1
ATOM 804 N N . ALA A 1 100 ? 15.827 -7.759 -15.581 1.00 95.38 100 ALA A N 1
ATOM 805 C CA . ALA A 1 100 ? 14.683 -7.013 -15.093 1.00 95.38 100 ALA A CA 1
ATOM 806 C C . ALA A 1 100 ? 14.078 -7.696 -13.866 1.00 95.38 100 ALA A C 1
ATOM 808 O O . ALA A 1 100 ? 13.870 -8.910 -13.844 1.00 95.38 100 ALA A O 1
ATOM 809 N N . SER A 1 101 ? 13.728 -6.897 -12.862 1.00 96.00 101 SER A N 1
ATOM 810 C CA . SER A 1 101 ? 12.958 -7.334 -11.702 1.00 96.00 101 SER A CA 1
ATOM 811 C C . SER A 1 101 ? 11.705 -6.479 -11.549 1.00 96.00 101 SER A C 1
ATOM 813 O O . SER A 1 101 ? 11.713 -5.270 -11.788 1.00 96.00 101 SER A O 1
ATOM 815 N N . ILE A 1 102 ? 10.594 -7.120 -11.183 1.00 94.88 102 ILE A N 1
ATOM 816 C CA . ILE A 1 102 ? 9.277 -6.483 -11.101 1.00 94.88 102 ILE A CA 1
ATOM 817 C C . ILE A 1 102 ? 8.673 -6.748 -9.724 1.00 94.88 102 ILE A C 1
ATOM 819 O O . ILE A 1 102 ? 8.712 -7.862 -9.204 1.00 94.88 102 ILE A O 1
ATOM 823 N N . THR A 1 103 ? 8.054 -5.722 -9.145 1.00 93.31 103 THR A N 1
ATOM 824 C CA . THR A 1 103 ? 7.239 -5.821 -7.935 1.00 93.31 103 THR A CA 1
ATOM 825 C C . THR A 1 103 ? 5.901 -5.128 -8.140 1.00 93.31 103 THR A C 1
ATOM 827 O O . THR A 1 103 ? 5.830 -3.993 -8.598 1.00 93.31 103 THR A O 1
ATOM 830 N N . CYS A 1 104 ? 4.819 -5.815 -7.775 1.00 90.12 104 CYS A N 1
ATOM 831 C CA . CYS A 1 104 ? 3.452 -5.328 -7.972 1.00 90.12 104 CYS A CA 1
ATOM 832 C C . CYS A 1 104 ? 2.620 -5.383 -6.684 1.00 90.12 104 CYS A C 1
ATOM 834 O O . CYS A 1 104 ? 1.400 -5.535 -6.738 1.00 90.12 104 CYS A O 1
ATOM 836 N N . LYS A 1 105 ? 3.238 -5.279 -5.498 1.00 86.69 105 LYS A N 1
ATOM 837 C CA . LYS A 1 105 ? 2.503 -5.413 -4.226 1.00 86.69 105 LYS A CA 1
ATOM 838 C C . LYS A 1 105 ? 1.526 -4.256 -4.003 1.00 86.69 105 LYS A C 1
ATOM 840 O O . LYS A 1 105 ? 0.317 -4.466 -4.031 1.00 86.69 105 LYS A O 1
ATOM 845 N N . ASN A 1 106 ? 2.035 -3.031 -3.883 1.00 84.62 106 ASN A N 1
ATOM 846 C CA . ASN A 1 106 ? 1.218 -1.828 -3.654 1.00 84.62 106 ASN A CA 1
ATOM 847 C C . ASN A 1 106 ? 1.221 -0.893 -4.871 1.00 84.62 106 ASN A C 1
ATOM 849 O O . ASN A 1 106 ? 0.172 -0.413 -5.284 1.00 84.62 106 ASN A O 1
ATOM 853 N N . LEU A 1 107 ? 2.387 -0.721 -5.489 1.00 91.56 107 LEU A N 1
ATOM 854 C CA . LEU A 1 107 ? 2.617 0.034 -6.720 1.00 91.56 107 LEU A CA 1
ATOM 855 C C . LEU A 1 107 ? 3.159 -0.901 -7.798 1.00 91.56 107 LEU A C 1
ATOM 857 O O . LEU A 1 107 ? 3.541 -2.028 -7.476 1.00 91.56 107 LEU A O 1
ATOM 861 N N . PHE A 1 108 ? 3.190 -0.434 -9.044 1.00 94.25 108 PHE A N 1
ATOM 862 C CA . PHE A 1 108 ? 4.046 -1.038 -10.054 1.00 94.25 108 PHE A CA 1
ATOM 863 C C . PHE A 1 108 ? 5.470 -0.530 -9.822 1.00 94.25 108 PHE A C 1
ATOM 865 O O . PHE A 1 108 ? 5.702 0.677 -9.731 1.00 94.25 108 PHE A O 1
ATOM 872 N N . GLY A 1 109 ? 6.407 -1.455 -9.671 1.00 95.06 109 GLY A N 1
ATOM 873 C CA . GLY A 1 109 ? 7.827 -1.181 -9.559 1.00 95.06 109 GLY A CA 1
ATOM 874 C C . GLY A 1 109 ? 8.590 -2.071 -10.522 1.00 95.06 109 GLY A C 1
ATOM 875 O O . GLY A 1 109 ? 8.354 -3.277 -10.549 1.00 95.06 109 GLY A O 1
ATOM 876 N N . MET A 1 110 ? 9.505 -1.485 -11.280 1.00 95.62 110 MET A N 1
ATOM 877 C CA . MET A 1 110 ? 10.380 -2.209 -12.189 1.00 95.62 110 MET A CA 1
ATOM 878 C C . MET A 1 110 ? 11.796 -1.672 -12.050 1.00 95.62 110 MET A C 1
ATOM 880 O O . MET A 1 110 ? 12.003 -0.462 -11.973 1.00 95.62 110 MET A O 1
ATOM 884 N N . GLU A 1 111 ? 12.759 -2.575 -11.990 1.00 96.56 111 GLU A N 1
ATOM 885 C CA . GLU A 1 111 ? 14.177 -2.262 -12.059 1.00 96.56 111 GLU A CA 1
ATOM 886 C C . GLU A 1 111 ? 14.774 -3.037 -13.222 1.00 96.56 111 GLU A C 1
ATOM 888 O O . GLU A 1 111 ? 14.551 -4.239 -13.337 1.00 96.56 111 GLU A O 1
ATOM 893 N N . VAL A 1 112 ? 15.490 -2.331 -14.084 1.00 96.88 112 VAL A N 1
ATOM 894 C CA . VAL A 1 112 ? 16.082 -2.849 -15.311 1.00 96.88 112 VAL A CA 1
ATOM 895 C C . VAL A 1 112 ? 17.561 -2.536 -15.311 1.00 96.88 112 VAL A C 1
ATOM 897 O O . VAL A 1 112 ? 17.942 -1.407 -15.021 1.00 96.88 112 VAL A O 1
ATOM 900 N N . ILE A 1 113 ? 18.372 -3.517 -15.679 1.00 95.88 113 ILE A N 1
ATOM 901 C CA . ILE A 1 113 ? 19.778 -3.348 -16.022 1.00 95.88 113 ILE A CA 1
ATOM 902 C C . ILE A 1 113 ? 19.884 -3.520 -17.531 1.00 95.88 113 ILE A C 1
ATOM 904 O O . ILE A 1 113 ? 19.445 -4.537 -18.070 1.00 95.88 113 ILE A O 1
ATOM 908 N N . GLY A 1 114 ? 20.461 -2.539 -18.214 1.00 94.31 114 GLY A N 1
ATOM 909 C CA . GLY A 1 114 ? 20.632 -2.588 -19.661 1.00 94.31 114 GLY A CA 1
ATOM 910 C C . GLY A 1 114 ? 21.779 -1.723 -20.157 1.00 94.31 114 GLY A C 1
ATOM 911 O O . GLY A 1 114 ? 22.440 -1.059 -19.361 1.00 94.31 114 GLY A O 1
ATOM 912 N N . THR A 1 115 ? 22.025 -1.763 -21.461 1.00 90.44 115 THR A N 1
ATOM 913 C CA . THR A 1 115 ? 23.039 -0.957 -22.166 1.00 90.44 115 THR A CA 1
ATOM 914 C C . THR A 1 115 ? 22.396 -0.104 -23.236 1.00 90.44 115 THR A C 1
ATOM 916 O O . THR A 1 115 ? 21.456 -0.642 -23.869 1.00 90.44 115 THR A O 1
#

Organism: Salvia divinorum (NCBI:txid28513)

Radius of gyration: 26.41 Å; chains: 1; bounding box: 55×25×70 Å

InterPro domains:
  IPR051358 Transcription factor AMS/ICE1/BHLH6-like [PTHR31945] (3-113)
  IPR054502 Plant bHLH transcription factor, ACT-like domain [PF22754] (59-113)

Sequence (115 aa):
MQRRIALRRKLQILKNLTKSKSEKKSSIIKDTSIYIHKLQLRVEAITEECQHLINHIHEVKVESVGGGYLVVRVRCKKGEQMLASILEMFEELNVNVVEASITCKNLFGMEVIGT

Secondary structure (DSSP, 8-state):
-HHHHHHHHHHHHHHHHHT----SHHHHHHHHHHHHHHHHHHHHHHHHHHHHHHHH-EEEEEEEEETTEEEEEEEE---TTHHHHHHHHHHHTT--EEEEEEE-SSSEEEEEEE-

Foldseek 3Di:
DVVVVVVVVVLVVLCVVLVPPDPDPVSSVVSSVVSVVVVVVVVVVVVVVVVVCQQPDWDWDWDDPDPPKIKIKTWHADDPCPVVVVVVVCVVVVWAFPDKDWDDDGITIIITMTD

pLDDT: mean 93.2, std 3.67, range [72.19, 98.44]